Protein AF-A0A7Y2MW17-F1 (afdb_monomer_lite)

Secondary structure (DSSP, 8-state):
-------S-TTS---HHHHHHHHHHHHHHHH-GGGHHHHHHHHHHHHHHT--SS-HHHHHHHHHHHHHHHHHHTT---HHHHHHHHHHHHHHHTTS----PPP-

Foldseek 3Di:
DDDDPDDPDQLFQDDPVLVVVLVVVVVVLVVDVVNVLCNLVSVLVSLLVGQHPQPLQSQLLNVLSVQLNCCCPVVVDRSVVSSVSSVVCSVVPSNPGGDDDDDD

pLDDT: mean 88.43, std 14.22, range [38.81, 98.19]

Sequence (104 aa):
MDSGRGAPHAELRTSPGCWALYTRVMATEYADPGRWPIHGLTLDAYTAQHAGDGSRAAVAKVGVHLVALSLVVERDLPLDRAARIRSAAADRLAGGFTWLEPPA

Structure (mmCIF, N/CA/C/O backbone):
data_AF-A0A7Y2MW17-F1
#
_entry.id   AF-A0A7Y2MW17-F1
#
loop_
_atom_site.group_PDB
_atom_site.id
_atom_site.type_symbol
_atom_site.label_atom_id
_atom_site.label_alt_id
_atom_site.label_comp_id
_atom_site.label_asym_id
_atom_site.label_entity_id
_atom_site.label_seq_id
_atom_site.pdbx_PDB_ins_code
_atom_site.Cartn_x
_atom_site.Cartn_y
_atom_site.Cartn_z
_atom_site.occupancy
_atom_site.B_iso_or_equiv
_atom_site.auth_seq_id
_atom_site.auth_comp_id
_atom_site.auth_asym_id
_atom_site.auth_atom_id
_atom_site.pdbx_PDB_model_num
ATOM 1 N N . MET A 1 1 ? 21.774 7.827 21.259 1.00 45.41 1 MET A N 1
ATOM 2 C CA . MET A 1 1 ? 20.358 7.419 21.174 1.00 45.41 1 MET A CA 1
ATOM 3 C C . MET A 1 1 ? 19.561 8.681 20.932 1.00 45.41 1 MET A C 1
ATOM 5 O O . MET A 1 1 ? 19.452 9.472 21.853 1.00 45.41 1 MET A O 1
ATOM 9 N N . ASP A 1 2 ? 19.121 8.923 19.701 1.00 43.66 2 ASP A N 1
ATOM 10 C CA . ASP A 1 2 ? 18.264 10.065 19.381 1.00 43.66 2 ASP A CA 1
ATOM 11 C C . ASP A 1 2 ? 17.446 9.774 18.111 1.00 43.66 2 ASP A C 1
ATOM 13 O O . ASP A 1 2 ? 17.935 9.149 17.167 1.00 43.66 2 ASP A O 1
ATOM 17 N N . SER A 1 3 ? 16.217 10.287 18.155 1.00 38.81 3 SER A N 1
ATOM 18 C CA . SER A 1 3 ? 15.339 10.692 17.063 1.00 38.81 3 SER A CA 1
ATOM 19 C C . SER A 1 3 ? 14.303 9.681 16.594 1.00 38.81 3 SER A C 1
ATOM 21 O O . SER A 1 3 ? 14.394 9.093 15.515 1.00 38.81 3 SER A O 1
ATOM 23 N N . GLY A 1 4 ? 13.218 9.616 17.369 1.00 43.09 4 GLY A N 1
ATOM 24 C CA . GLY A 1 4 ? 11.883 9.342 16.852 1.00 43.09 4 GLY A CA 1
ATOM 25 C C . GLY A 1 4 ? 11.526 10.302 15.715 1.00 43.09 4 GLY A C 1
ATOM 26 O O . GLY A 1 4 ? 10.874 11.321 15.921 1.00 43.09 4 GLY A O 1
ATOM 27 N N . ARG A 1 5 ? 11.922 9.952 14.489 1.00 47.44 5 ARG A N 1
ATOM 28 C CA . ARG A 1 5 ? 11.200 10.377 13.291 1.00 47.44 5 ARG A CA 1
ATOM 29 C C . ARG A 1 5 ? 9.819 9.743 13.402 1.00 47.44 5 ARG A C 1
ATOM 31 O O . ARG A 1 5 ? 9.685 8.536 13.212 1.00 47.44 5 ARG A O 1
ATOM 38 N N . GLY A 1 6 ? 8.843 10.545 13.831 1.00 42.75 6 GLY A N 1
ATOM 39 C CA . GLY A 1 6 ? 7.446 10.143 13.938 1.00 42.75 6 GLY A CA 1
ATOM 40 C C . GLY A 1 6 ? 7.010 9.421 12.670 1.00 42.75 6 GLY A C 1
ATOM 41 O O . GLY A 1 6 ? 7.462 9.767 11.577 1.00 42.75 6 GLY A O 1
ATOM 42 N N . ALA A 1 7 ? 6.190 8.383 12.836 1.00 48.16 7 ALA A N 1
ATOM 43 C CA . ALA A 1 7 ? 5.614 7.646 11.724 1.00 48.16 7 ALA A CA 1
ATOM 44 C C . ALA A 1 7 ? 5.094 8.653 10.679 1.00 48.16 7 ALA A C 1
ATOM 46 O O . ALA A 1 7 ? 4.226 9.458 11.015 1.00 48.16 7 ALA A O 1
ATOM 47 N N . PRO A 1 8 ? 5.609 8.657 9.436 1.00 54.66 8 PRO A N 1
ATOM 48 C CA . PRO A 1 8 ? 5.255 9.676 8.441 1.00 54.66 8 PRO A CA 1
ATOM 49 C C . PRO A 1 8 ? 3.796 9.596 7.960 1.00 54.66 8 PRO A C 1
ATOM 51 O O . PRO A 1 8 ? 3.378 10.382 7.115 1.00 54.66 8 PRO A O 1
ATOM 54 N N . HIS A 1 9 ? 3.003 8.689 8.534 1.00 57.66 9 HIS A N 1
ATOM 55 C CA . HIS A 1 9 ? 1.574 8.545 8.317 1.00 57.66 9 HIS A CA 1
ATOM 56 C C . HIS A 1 9 ? 0.901 8.287 9.665 1.00 57.66 9 HIS A C 1
ATOM 58 O O . HIS A 1 9 ? 0.935 7.163 10.160 1.00 57.66 9 HIS A O 1
ATOM 64 N N . ALA A 1 10 ? 0.297 9.318 10.263 1.00 60.62 10 ALA A N 1
ATOM 65 C CA . ALA A 1 10 ? -0.461 9.184 11.511 1.00 60.62 10 ALA A CA 1
ATOM 66 C C . ALA A 1 10 ? -1.618 8.175 11.382 1.00 60.62 10 ALA A C 1
ATOM 68 O O . ALA A 1 10 ? -2.068 7.611 12.373 1.00 60.62 10 ALA A O 1
ATOM 69 N N . GLU A 1 11 ? -2.066 7.911 10.151 1.00 67.56 11 GLU A N 1
ATOM 70 C CA . GLU A 1 11 ? -3.133 6.961 9.849 1.00 67.56 11 GLU A CA 1
ATOM 71 C C . GLU A 1 11 ? -2.663 5.496 9.819 1.00 67.56 11 GLU A C 1
ATOM 73 O O . GLU A 1 11 ? -3.487 4.617 9.581 1.00 67.56 11 GLU A O 1
ATOM 78 N N . LEU A 1 12 ? -1.367 5.214 10.026 1.00 75.31 12 LEU A N 1
ATOM 79 C CA . LEU A 1 12 ? -0.807 3.859 10.076 1.00 75.31 12 LEU A CA 1
ATOM 80 C C . LEU A 1 12 ? -0.038 3.633 11.375 1.00 75.31 12 LEU A C 1
ATOM 82 O O . LEU A 1 12 ? 0.820 4.427 11.767 1.00 75.31 12 LEU A O 1
ATOM 86 N N . ARG A 1 13 ? -0.281 2.491 12.022 1.00 83.56 13 ARG A N 1
ATOM 87 C CA . ARG A 1 13 ? 0.473 2.098 13.215 1.00 83.56 13 ARG A CA 1
ATOM 88 C C . ARG A 1 13 ? 1.738 1.360 12.804 1.00 83.56 13 ARG A C 1
ATOM 90 O O . ARG A 1 13 ? 1.780 0.136 12.767 1.00 83.56 13 ARG A O 1
ATOM 97 N N . THR A 1 14 ? 2.791 2.120 12.520 1.00 86.44 14 THR A N 1
ATOM 98 C CA . THR A 1 14 ? 4.117 1.567 12.221 1.00 86.44 14 THR A CA 1
ATOM 99 C C . THR A 1 14 ? 5.094 1.738 13.377 1.00 86.44 14 THR A C 1
ATOM 101 O O . THR A 1 14 ? 5.190 2.804 13.983 1.00 86.44 14 THR A O 1
ATOM 104 N N . SER A 1 15 ? 5.895 0.703 13.639 1.00 89.81 15 SER A N 1
ATOM 105 C CA . SER A 1 15 ? 7.095 0.847 14.468 1.00 89.81 15 SER A CA 1
ATOM 106 C C . SER A 1 15 ? 8.240 1.486 13.661 1.00 89.81 15 SER A C 1
ATOM 108 O O . SER A 1 15 ? 8.262 1.368 12.429 1.00 89.81 15 SER A O 1
ATOM 110 N N . PRO A 1 16 ? 9.240 2.107 14.316 1.00 88.88 16 PRO A N 1
ATOM 111 C CA . PRO A 1 16 ? 10.431 2.604 13.625 1.00 88.88 16 PRO A CA 1
ATOM 112 C C . PRO A 1 16 ? 11.190 1.513 12.852 1.00 88.88 16 PRO A C 1
ATOM 114 O O . PRO A 1 16 ? 11.707 1.772 11.768 1.00 88.88 16 PRO A O 1
ATOM 117 N N . GLY A 1 17 ? 11.233 0.284 13.380 1.00 92.75 17 GLY A N 1
ATOM 118 C CA . GLY A 1 17 ? 11.903 -0.844 12.727 1.00 92.75 17 GLY A CA 1
ATOM 119 C C . GLY A 1 17 ? 11.195 -1.302 11.450 1.00 92.75 17 GLY A C 1
ATOM 120 O O . GLY A 1 17 ? 11.847 -1.506 10.429 1.00 92.75 17 GLY A O 1
ATOM 121 N N . CYS A 1 18 ? 9.862 -1.397 11.480 1.00 94.06 18 CYS A N 1
ATOM 122 C CA . CYS A 1 18 ? 9.064 -1.734 10.296 1.00 94.06 18 CYS A CA 1
ATOM 123 C C . CYS A 1 18 ? 9.224 -0.674 9.199 1.00 94.06 18 CYS A C 1
ATOM 125 O O . CYS A 1 18 ? 9.490 -1.015 8.047 1.00 94.06 18 CYS A O 1
ATOM 127 N N . TRP A 1 19 ? 9.184 0.608 9.576 1.00 92.75 19 TRP A N 1
ATOM 128 C CA . TRP A 1 19 ? 9.409 1.714 8.647 1.00 92.75 19 TRP A CA 1
ATOM 129 C C . TRP A 1 19 ? 10.809 1.676 8.015 1.00 92.75 19 TRP A C 1
ATOM 131 O O . TRP A 1 19 ? 10.962 1.864 6.807 1.00 92.75 19 TRP A O 1
ATOM 141 N N . ALA A 1 20 ? 11.846 1.393 8.808 1.00 94.62 20 ALA A N 1
ATOM 142 C CA . ALA A 1 20 ? 13.217 1.285 8.312 1.00 94.62 20 ALA A CA 1
ATOM 143 C C . ALA A 1 20 ? 13.392 0.139 7.299 1.00 94.62 20 ALA A C 1
ATOM 145 O O . ALA A 1 20 ? 14.120 0.284 6.316 1.00 94.62 20 ALA A O 1
ATOM 146 N N . LEU A 1 21 ? 12.721 -0.997 7.512 1.00 95.88 21 LEU A N 1
ATOM 147 C CA . LEU A 1 21 ? 12.748 -2.116 6.568 1.00 95.88 21 LEU A CA 1
ATOM 148 C C . LEU A 1 21 ? 11.980 -1.787 5.286 1.00 95.88 21 LEU A C 1
ATOM 150 O O . LEU A 1 21 ? 12.511 -1.983 4.195 1.00 95.88 21 LEU A O 1
ATOM 154 N N . TYR A 1 22 ? 10.775 -1.233 5.412 1.00 95.44 22 TYR A N 1
ATOM 155 C CA . TYR A 1 22 ? 9.960 -0.820 4.271 1.00 95.44 22 TYR A CA 1
ATOM 156 C C . TYR A 1 22 ? 10.684 0.192 3.379 1.00 95.44 22 TYR A C 1
ATOM 158 O O 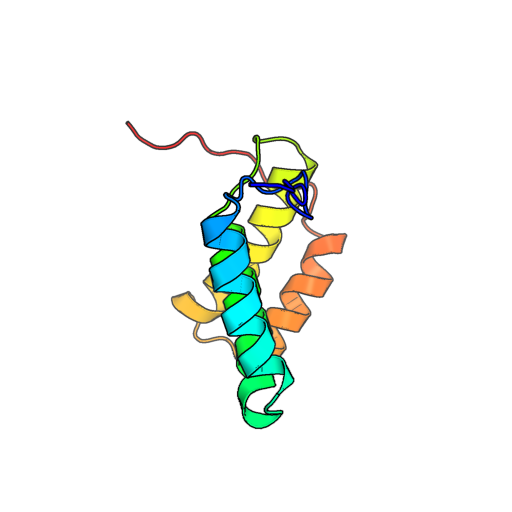. TYR A 1 22 ? 10.802 -0.005 2.172 1.00 95.44 22 TYR A O 1
ATOM 166 N N . THR A 1 23 ? 11.269 1.232 3.974 1.00 94.75 23 THR A N 1
ATOM 167 C CA . THR A 1 23 ? 12.015 2.249 3.218 1.00 94.75 23 THR A CA 1
ATOM 168 C C . THR A 1 23 ? 13.282 1.698 2.569 1.00 94.75 23 THR A C 1
ATOM 170 O O . THR A 1 23 ? 13.659 2.1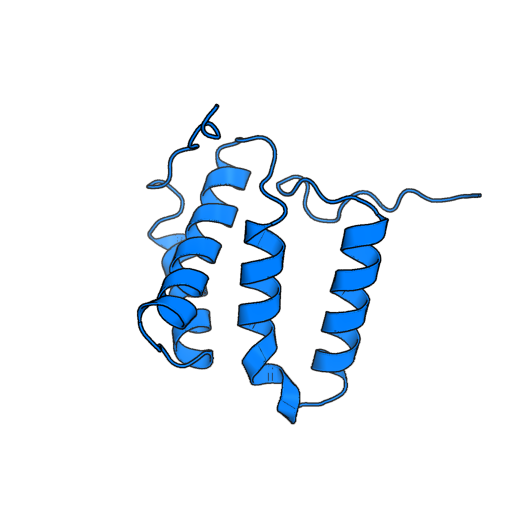63 1.494 1.00 94.75 23 THR A O 1
ATOM 173 N N . ARG A 1 24 ? 13.914 0.669 3.149 1.00 97.00 24 ARG A N 1
ATOM 174 C CA . ARG A 1 24 ? 15.008 -0.054 2.485 1.00 97.00 24 ARG A CA 1
ATOM 175 C C . ARG A 1 24 ? 14.518 -0.774 1.228 1.00 97.00 24 ARG A C 1
ATOM 177 O O . ARG A 1 24 ? 15.195 -0.689 0.209 1.00 97.00 24 ARG A O 1
ATOM 184 N N . VAL A 1 25 ? 13.363 -1.441 1.277 1.00 96.75 25 VAL A N 1
ATOM 185 C CA . VAL A 1 25 ? 12.760 -2.077 0.091 1.00 96.75 25 VAL A CA 1
ATOM 186 C C . VAL A 1 25 ? 12.439 -1.021 -0.967 1.00 96.75 25 VAL A C 1
ATOM 188 O O . VAL A 1 25 ? 12.921 -1.137 -2.092 1.00 96.75 25 VAL A O 1
ATOM 191 N N . MET A 1 26 ? 11.756 0.066 -0.596 1.00 95.56 26 MET A N 1
ATOM 192 C CA . MET A 1 26 ? 11.459 1.164 -1.526 1.00 95.56 26 MET A CA 1
ATOM 193 C C . MET A 1 26 ? 12.724 1.729 -2.179 1.00 95.56 26 MET A C 1
ATOM 195 O O . MET A 1 26 ? 12.739 1.977 -3.380 1.00 95.56 26 MET A O 1
ATOM 199 N N . ALA A 1 27 ? 13.806 1.916 -1.416 1.00 96.25 27 ALA A N 1
ATOM 200 C CA . ALA A 1 27 ? 15.064 2.420 -1.960 1.00 96.25 27 ALA A CA 1
ATOM 201 C C . ALA A 1 27 ? 15.623 1.502 -3.061 1.00 96.25 27 ALA A C 1
ATOM 203 O O . ALA A 1 27 ? 16.128 1.997 -4.066 1.00 96.25 27 ALA A O 1
ATOM 204 N N . THR A 1 28 ? 15.491 0.178 -2.911 1.00 96.12 28 THR A N 1
ATOM 205 C CA . THR A 1 28 ? 15.888 -0.768 -3.969 1.00 96.12 28 THR A CA 1
ATOM 206 C C . THR A 1 28 ? 14.989 -0.693 -5.200 1.00 96.12 28 THR A C 1
ATOM 208 O O . THR A 1 28 ? 15.479 -0.848 -6.314 1.00 96.12 28 THR A O 1
ATOM 211 N N . GLU A 1 29 ? 13.695 -0.421 -5.022 1.00 96.31 29 GLU A N 1
ATOM 212 C CA . GLU A 1 29 ? 12.738 -0.278 -6.125 1.00 96.31 29 GLU A CA 1
ATOM 213 C C . GLU A 1 29 ? 12.951 1.024 -6.907 1.00 96.31 29 GLU A C 1
ATOM 215 O O . GLU A 1 29 ? 12.858 1.026 -8.129 1.00 96.31 29 GLU A O 1
ATOM 220 N N . TYR A 1 30 ? 13.291 2.124 -6.228 1.00 94.94 30 TYR A N 1
ATOM 221 C CA . TYR A 1 30 ? 13.619 3.396 -6.881 1.00 94.94 30 TYR A CA 1
ATOM 222 C C . TYR A 1 30 ? 14.954 3.369 -7.630 1.00 94.94 30 TYR A C 1
ATOM 224 O O . TYR A 1 30 ? 15.123 4.107 -8.599 1.00 94.94 30 TYR A O 1
ATOM 232 N N . ALA A 1 31 ? 15.908 2.553 -7.181 1.00 96.44 31 ALA A N 1
ATOM 233 C CA . ALA A 1 31 ? 17.227 2.456 -7.800 1.00 96.44 31 ALA A CA 1
ATOM 234 C C . ALA A 1 31 ? 17.225 1.683 -9.133 1.00 96.44 31 ALA A C 1
ATOM 236 O O . ALA A 1 31 ? 18.179 1.798 -9.901 1.00 96.44 31 ALA A O 1
ATOM 237 N N . ASP A 1 32 ? 16.181 0.899 -9.410 1.00 96.44 32 ASP A N 1
ATOM 238 C CA . ASP A 1 32 ? 16.092 0.013 -10.571 1.00 96.44 32 ASP A CA 1
ATOM 239 C C . ASP A 1 32 ? 14.712 0.146 -11.241 1.00 96.44 32 ASP A C 1
ATOM 241 O O . ASP A 1 32 ? 13.721 -0.375 -10.722 1.00 96.44 32 ASP A O 1
ATOM 245 N N . PRO A 1 33 ? 14.622 0.789 -12.423 1.00 93.62 33 PRO A N 1
ATOM 246 C CA . PRO A 1 33 ? 13.363 0.924 -13.154 1.00 93.62 33 PRO A CA 1
ATOM 247 C C . PRO A 1 33 ? 12.661 -0.410 -13.445 1.00 93.62 33 PRO A C 1
ATOM 249 O O . PRO A 1 33 ? 11.435 -0.440 -13.546 1.00 93.62 33 PRO A O 1
ATOM 252 N N . GLY A 1 34 ? 13.404 -1.522 -13.539 1.00 95.44 34 GLY A N 1
ATOM 253 C CA . GLY A 1 34 ? 12.841 -2.861 -13.721 1.00 95.44 34 GLY A CA 1
ATOM 254 C C . GLY A 1 34 ? 12.026 -3.352 -12.521 1.00 95.44 34 GLY A C 1
ATOM 255 O O . GLY A 1 34 ? 11.181 -4.233 -12.672 1.00 95.44 34 GLY A O 1
ATOM 256 N N . ARG A 1 35 ? 12.226 -2.760 -11.337 1.00 94.25 35 ARG A N 1
ATOM 257 C CA . ARG A 1 35 ? 11.485 -3.072 -10.106 1.00 94.25 35 ARG A CA 1
ATOM 258 C C . ARG A 1 35 ? 10.276 -2.177 -9.893 1.00 94.25 35 ARG A C 1
ATOM 260 O O . ARG A 1 35 ? 9.403 -2.538 -9.114 1.00 94.25 35 ARG A O 1
ATOM 267 N N . TRP A 1 36 ? 10.160 -1.061 -10.608 1.00 91.75 36 TRP A N 1
ATOM 268 C CA . TRP A 1 36 ? 9.027 -0.145 -10.462 1.00 91.75 36 TRP A CA 1
ATOM 269 C C . TRP A 1 36 ? 7.637 -0.811 -10.534 1.00 91.75 36 TRP A C 1
ATOM 271 O O . TRP A 1 36 ? 6.770 -0.433 -9.743 1.00 91.75 36 TRP A O 1
ATOM 281 N N . PRO A 1 37 ? 7.391 -1.832 -11.387 1.00 92.69 37 PRO A N 1
ATOM 282 C CA . PRO A 1 37 ? 6.089 -2.495 -11.432 1.00 92.69 37 PRO A CA 1
ATOM 283 C C . PRO A 1 37 ? 5.620 -3.089 -10.093 1.00 92.69 37 PRO A C 1
ATOM 285 O O . PRO A 1 37 ? 4.414 -3.130 -9.861 1.00 92.69 37 PRO A O 1
ATOM 288 N N . ILE A 1 38 ? 6.530 -3.516 -9.202 1.00 94.88 38 ILE A N 1
ATOM 289 C CA . ILE A 1 38 ? 6.170 -4.116 -7.901 1.00 94.88 38 ILE A CA 1
ATOM 290 C C . ILE A 1 38 ? 5.889 -3.079 -6.811 1.00 94.88 38 ILE A C 1
ATOM 292 O O . ILE A 1 38 ? 5.221 -3.396 -5.830 1.00 94.88 38 ILE A O 1
ATOM 296 N N . HIS A 1 39 ? 6.329 -1.833 -7.002 1.00 95.12 39 HIS A N 1
ATOM 297 C CA . HIS A 1 39 ? 6.291 -0.783 -5.983 1.00 95.12 39 HIS A CA 1
ATOM 298 C C . HIS A 1 39 ? 4.894 -0.575 -5.381 1.00 95.12 39 HIS A C 1
ATOM 300 O O . HIS A 1 39 ? 4.725 -0.459 -4.167 1.00 95.12 39 HIS A O 1
ATOM 306 N N . GLY A 1 40 ? 3.866 -0.575 -6.239 1.00 94.88 40 GLY A N 1
ATOM 307 C CA . GLY A 1 40 ? 2.476 -0.456 -5.802 1.00 94.88 40 GLY A CA 1
ATOM 308 C C . GLY A 1 40 ? 2.056 -1.594 -4.871 1.00 94.88 40 GLY A C 1
ATOM 309 O O . GLY A 1 40 ? 1.465 -1.331 -3.830 1.00 94.88 40 GLY A O 1
ATOM 310 N N . LEU A 1 41 ? 2.427 -2.833 -5.204 1.00 96.06 41 LEU A N 1
ATOM 311 C CA . LEU A 1 41 ? 2.098 -4.009 -4.400 1.00 96.06 41 LEU A CA 1
ATOM 312 C C . LEU A 1 41 ? 2.825 -3.994 -3.049 1.00 96.06 41 LEU A C 1
ATOM 314 O O . LEU A 1 41 ? 2.220 -4.313 -2.027 1.00 96.06 41 LEU A O 1
ATOM 318 N N . THR A 1 42 ? 4.094 -3.575 -3.031 1.00 96.81 42 THR A N 1
ATOM 319 C CA . THR A 1 42 ? 4.869 -3.391 -1.795 1.00 96.81 42 THR A CA 1
ATOM 320 C C . THR A 1 42 ? 4.184 -2.390 -0.859 1.00 96.81 42 THR A C 1
ATOM 322 O O . THR A 1 42 ? 4.011 -2.671 0.330 1.00 96.81 42 THR A O 1
ATOM 325 N N . LEU A 1 43 ? 3.741 -1.244 -1.388 1.00 95.50 43 LEU A N 1
ATOM 326 C CA . LEU A 1 43 ? 2.997 -0.234 -0.632 1.00 95.50 43 LEU A CA 1
ATOM 327 C C . LEU A 1 43 ? 1.654 -0.774 -0.109 1.00 95.50 43 LEU A C 1
ATOM 329 O O . LEU A 1 43 ? 1.297 -0.519 1.045 1.00 95.50 43 LEU A O 1
ATOM 333 N N . ASP A 1 44 ? 0.914 -1.512 -0.937 1.00 96.69 44 ASP A N 1
ATOM 334 C CA . ASP A 1 44 ? -0.394 -2.072 -0.579 1.00 96.69 44 ASP A CA 1
ATOM 335 C C . ASP A 1 44 ? -0.271 -3.094 0.557 1.00 96.69 44 ASP A C 1
ATOM 337 O O . ASP A 1 44 ? -0.985 -3.000 1.559 1.00 96.69 44 ASP A O 1
ATOM 341 N N . ALA A 1 45 ? 0.701 -4.005 0.456 1.00 96.56 45 ALA A N 1
ATOM 342 C CA . ALA A 1 45 ? 0.994 -4.989 1.492 1.00 96.56 45 ALA A CA 1
ATOM 343 C C . ALA A 1 45 ? 1.455 -4.329 2.800 1.00 96.56 45 ALA A C 1
ATOM 345 O O . ALA A 1 45 ? 0.948 -4.661 3.873 1.00 96.56 45 ALA A O 1
ATOM 346 N N . TYR A 1 46 ? 2.375 -3.362 2.724 1.00 96.12 46 TYR A N 1
ATOM 347 C CA . TYR A 1 46 ? 2.853 -2.644 3.905 1.00 96.12 46 TYR A CA 1
ATOM 348 C C . TYR A 1 46 ? 1.718 -1.910 4.623 1.00 96.12 46 TYR A C 1
ATOM 350 O O . TYR A 1 46 ? 1.611 -1.971 5.850 1.00 96.12 46 TYR A O 1
ATOM 358 N N . THR A 1 47 ? 0.844 -1.253 3.859 1.00 94.50 47 THR A N 1
ATOM 359 C CA . THR A 1 47 ? -0.298 -0.513 4.404 1.00 94.50 47 THR A CA 1
ATOM 360 C C . THR A 1 47 ? -1.301 -1.445 5.081 1.00 94.50 47 THR A C 1
ATOM 362 O O . THR A 1 47 ? -1.769 -1.138 6.175 1.00 94.50 47 THR A O 1
ATOM 365 N N . ALA A 1 48 ? -1.590 -2.602 4.478 1.00 93.50 48 ALA A N 1
ATOM 366 C CA . ALA A 1 48 ? -2.485 -3.602 5.057 1.00 93.50 48 ALA A CA 1
ATOM 367 C C . ALA A 1 48 ? -1.947 -4.195 6.374 1.00 93.50 48 ALA A C 1
ATOM 369 O O . ALA A 1 48 ? -2.715 -4.420 7.305 1.00 93.50 48 ALA A O 1
ATOM 370 N N . GLN A 1 49 ? -0.631 -4.411 6.478 1.00 92.62 49 GLN A N 1
ATOM 371 C CA . GLN A 1 49 ? 0.015 -4.943 7.689 1.00 92.62 49 GLN A CA 1
ATOM 372 C C . GLN A 1 49 ? 0.044 -3.948 8.856 1.00 92.62 49 GLN A C 1
ATOM 374 O O . GLN A 1 49 ? 0.094 -4.356 10.014 1.00 92.62 49 GLN A O 1
ATOM 379 N N . HIS A 1 50 ? 0.018 -2.647 8.565 1.00 92.31 50 HIS A N 1
ATOM 380 C CA . HIS A 1 50 ? 0.156 -1.578 9.555 1.00 92.31 50 HIS A CA 1
ATOM 381 C C . HIS A 1 50 ? -1.127 -0.762 9.671 1.00 92.31 50 HIS A C 1
ATOM 383 O O . HIS A 1 50 ? -1.091 0.473 9.670 1.00 92.31 50 HIS A O 1
ATOM 389 N N . ALA A 1 51 ? -2.261 -1.463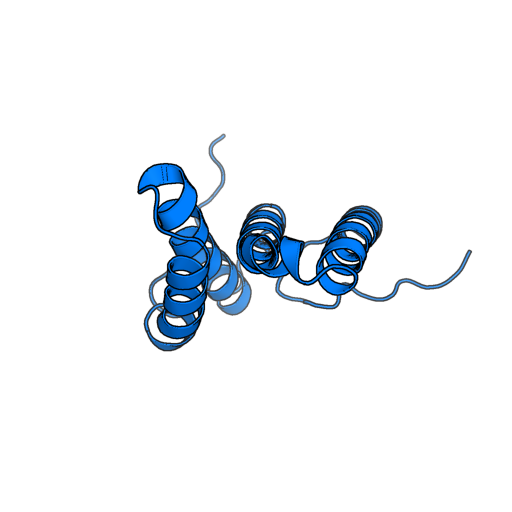 9.770 1.00 84.69 51 ALA A N 1
ATOM 390 C CA . ALA A 1 51 ? -3.557 -0.836 9.970 1.00 84.69 51 ALA A CA 1
ATOM 391 C C . ALA A 1 51 ? -3.498 0.175 11.129 1.00 84.69 51 ALA A C 1
ATOM 393 O O . ALA A 1 51 ? -2.840 -0.054 12.147 1.00 84.69 51 ALA A O 1
ATOM 394 N N . GLY A 1 52 ? -4.116 1.337 10.919 1.00 84.94 52 GLY A N 1
ATOM 395 C CA . GLY A 1 52 ? -4.056 2.465 11.842 1.00 84.94 52 GLY A CA 1
ATOM 396 C C . GLY A 1 52 ? -4.812 2.255 13.153 1.00 84.94 52 GLY A C 1
ATOM 397 O O . GLY A 1 52 ? -4.916 1.163 13.700 1.00 84.94 52 GLY A O 1
ATOM 398 N N . ASP A 1 53 ? -5.341 3.350 13.674 1.00 86.50 53 ASP A N 1
ATOM 399 C CA . ASP A 1 53 ? -6.068 3.434 14.944 1.00 86.50 53 ASP A CA 1
ATOM 400 C C . ASP A 1 53 ? -7.586 3.210 14.811 1.00 86.50 53 ASP A C 1
ATOM 402 O O . ASP A 1 53 ? -8.333 3.469 15.749 1.00 86.50 53 ASP A O 1
ATOM 406 N N . GLY A 1 54 ? -8.057 2.775 13.639 1.00 87.94 54 GLY A N 1
ATOM 407 C CA . GLY A 1 54 ? -9.487 2.640 13.348 1.00 87.94 54 GLY A CA 1
ATOM 408 C C . GLY A 1 54 ? -10.199 3.965 13.041 1.00 87.94 54 GLY A C 1
ATOM 409 O O . GLY A 1 54 ? -11.403 3.961 12.785 1.00 87.94 54 GLY A O 1
ATOM 410 N N . SER A 1 55 ? -9.489 5.101 13.000 1.00 90.69 55 SER A N 1
ATOM 411 C CA . SER A 1 55 ? -10.065 6.366 12.534 1.00 90.69 55 SER A CA 1
ATOM 412 C C . SER A 1 55 ? -10.593 6.246 11.102 1.00 90.69 55 SER A C 1
ATOM 414 O O . SER A 1 55 ? -10.104 5.454 10.294 1.00 90.69 55 SER A O 1
ATOM 416 N N . ARG A 1 56 ? -11.563 7.092 10.730 1.00 91.12 56 ARG A N 1
ATOM 417 C CA . ARG A 1 56 ? -12.130 7.104 9.369 1.00 91.12 56 ARG A CA 1
ATOM 418 C C . ARG A 1 56 ? -11.052 7.229 8.286 1.00 91.12 56 ARG A C 1
ATOM 420 O O . ARG A 1 56 ? -11.167 6.602 7.239 1.00 91.12 56 ARG A O 1
ATOM 427 N N . ALA A 1 57 ? -10.009 8.021 8.537 1.00 90.06 57 ALA A N 1
ATOM 428 C CA . ALA A 1 57 ? -8.894 8.188 7.609 1.00 90.06 57 ALA A CA 1
ATOM 429 C C . ALA A 1 57 ? -8.043 6.911 7.494 1.00 90.06 57 ALA A C 1
ATOM 431 O O . ALA A 1 57 ? -7.710 6.506 6.379 1.00 90.06 57 ALA A O 1
ATOM 432 N N . ALA A 1 58 ? -7.743 6.250 8.618 1.00 91.44 58 ALA A N 1
ATOM 433 C CA . ALA A 1 58 ? -7.040 4.970 8.630 1.00 91.44 58 ALA A CA 1
ATOM 434 C C . ALA A 1 58 ? -7.840 3.873 7.913 1.00 91.44 58 ALA A C 1
ATOM 436 O O . ALA A 1 58 ? -7.305 3.198 7.036 1.00 91.44 58 ALA A O 1
ATOM 437 N N . VAL A 1 59 ? -9.135 3.745 8.220 1.00 93.62 59 VAL A N 1
ATOM 438 C CA . VAL A 1 59 ? -10.049 2.776 7.594 1.00 93.62 59 VAL A CA 1
ATOM 439 C C . VAL A 1 59 ? -10.144 3.002 6.085 1.00 93.62 59 VAL A C 1
ATOM 441 O O . VAL A 1 59 ? -10.008 2.056 5.313 1.00 93.62 59 VAL A O 1
ATOM 444 N N . ALA A 1 60 ? -10.315 4.254 5.651 1.00 93.31 60 ALA A N 1
ATOM 445 C CA . ALA A 1 60 ? -10.370 4.603 4.235 1.00 93.31 60 ALA A CA 1
ATOM 446 C C . ALA A 1 60 ? -9.071 4.245 3.502 1.00 93.31 60 ALA A C 1
ATOM 448 O O . ALA A 1 60 ? -9.110 3.634 2.433 1.00 93.31 60 ALA A O 1
ATOM 449 N N . LYS A 1 61 ? -7.921 4.605 4.090 1.00 92.44 61 LYS A N 1
ATOM 450 C CA . LYS A 1 61 ? -6.598 4.307 3.535 1.00 92.44 61 LYS A CA 1
ATOM 451 C C . LYS A 1 61 ? -6.428 2.797 3.391 1.00 92.44 61 LYS A C 1
ATOM 453 O O . LYS A 1 61 ? -6.275 2.307 2.276 1.00 92.44 61 LYS A O 1
ATOM 458 N N . VAL A 1 62 ? -6.542 2.052 4.488 1.00 94.31 62 VAL A N 1
ATOM 459 C CA . VAL A 1 62 ? -6.369 0.593 4.487 1.00 94.31 62 VAL A CA 1
ATOM 460 C C . VAL A 1 62 ? -7.345 -0.086 3.522 1.00 94.31 62 VAL A C 1
ATOM 462 O O . VAL A 1 62 ? -6.917 -0.923 2.733 1.00 94.31 62 VAL A O 1
ATOM 465 N N . GLY A 1 63 ? -8.621 0.310 3.502 1.00 95.06 63 GLY A N 1
ATOM 466 C CA . GLY A 1 63 ? -9.630 -0.273 2.612 1.00 95.06 63 GLY A CA 1
ATOM 467 C C . GLY A 1 63 ? -9.280 -0.149 1.126 1.00 95.06 63 GLY A C 1
ATOM 468 O O . GLY A 1 63 ? -9.366 -1.125 0.381 1.00 95.06 63 GLY A O 1
ATOM 469 N N . VAL A 1 64 ? -8.803 1.021 0.692 1.00 96.12 64 VAL A N 1
ATOM 470 C CA . VAL A 1 64 ? -8.369 1.249 -0.698 1.00 96.12 64 VAL A CA 1
ATOM 471 C C . VAL A 1 64 ? -7.158 0.383 -1.068 1.00 96.12 64 VAL A C 1
ATOM 473 O O . VAL A 1 64 ? -7.116 -0.173 -2.168 1.00 96.12 64 VAL A O 1
ATOM 476 N N . HIS A 1 65 ? -6.197 0.228 -0.154 1.00 96.56 65 HIS A N 1
ATOM 477 C CA . HIS A 1 65 ? -5.034 -0.641 -0.359 1.00 96.56 65 HIS A CA 1
ATOM 478 C C . HIS A 1 65 ? -5.417 -2.132 -0.370 1.00 96.56 65 HIS A C 1
ATOM 480 O O . HIS A 1 65 ? -4.903 -2.882 -1.197 1.00 96.56 65 HIS A O 1
ATOM 486 N N . LEU A 1 66 ? -6.376 -2.560 0.459 1.00 96.06 66 LEU A N 1
ATOM 487 C CA . LEU A 1 66 ? -6.895 -3.932 0.453 1.00 96.06 66 LEU A CA 1
ATOM 488 C C . LEU A 1 66 ? -7.623 -4.285 -0.849 1.00 96.06 66 LEU A C 1
ATOM 490 O O . LEU A 1 66 ? -7.462 -5.398 -1.343 1.00 96.06 66 LEU A O 1
ATOM 494 N N . VAL A 1 67 ? -8.380 -3.352 -1.443 1.00 96.50 67 VAL A N 1
ATOM 495 C CA . VAL A 1 67 ? -9.004 -3.565 -2.763 1.00 96.50 67 VAL A CA 1
ATOM 496 C C . VAL A 1 67 ? -7.941 -3.851 -3.822 1.00 96.50 67 VAL A C 1
ATOM 498 O O . VAL A 1 67 ? -8.062 -4.818 -4.569 1.00 96.50 67 VAL A O 1
ATOM 501 N N . ALA A 1 68 ? -6.892 -3.030 -3.887 1.00 97.19 68 ALA A N 1
ATOM 502 C CA . ALA A 1 68 ? -5.822 -3.204 -4.865 1.00 97.19 68 ALA A CA 1
ATOM 503 C C . ALA A 1 68 ? -5.043 -4.509 -4.639 1.00 97.19 68 ALA A C 1
ATOM 505 O O . ALA A 1 68 ? -4.840 -5.268 -5.587 1.00 97.19 68 ALA A O 1
ATOM 506 N N . LEU A 1 69 ? -4.697 -4.807 -3.382 1.00 97.69 69 LEU A N 1
ATOM 507 C CA . LEU A 1 69 ? -4.019 -6.042 -2.995 1.00 97.69 69 LEU A CA 1
ATOM 508 C C . LEU A 1 69 ? -4.845 -7.283 -3.362 1.00 97.69 69 LEU A C 1
ATOM 510 O O . LEU A 1 69 ? -4.317 -8.210 -3.970 1.00 97.69 69 LEU A O 1
ATOM 514 N N . SER A 1 70 ? -6.147 -7.279 -3.059 1.00 97.88 70 SER A N 1
ATOM 515 C CA . SER A 1 70 ? -7.063 -8.373 -3.401 1.00 97.88 70 SER A CA 1
ATOM 516 C C . SER A 1 70 ? -7.180 -8.571 -4.912 1.00 97.88 70 SER A C 1
ATOM 518 O O . SER A 1 70 ? -7.185 -9.704 -5.380 1.00 97.88 70 SER A O 1
ATOM 520 N N . LEU A 1 71 ? -7.216 -7.496 -5.704 1.00 97.94 71 LEU A N 1
ATOM 521 C CA . LEU A 1 71 ? -7.251 -7.617 -7.163 1.00 97.94 71 LEU A CA 1
ATOM 522 C C . LEU A 1 71 ? -5.992 -8.288 -7.725 1.00 97.94 71 LEU A C 1
ATOM 524 O O . LEU A 1 71 ? -6.092 -9.035 -8.693 1.00 97.94 71 LEU A O 1
ATOM 528 N N . VAL A 1 72 ? -4.824 -8.049 -7.130 1.00 98.00 72 VAL A N 1
ATOM 529 C CA . VAL A 1 72 ? -3.588 -8.722 -7.548 1.00 98.00 72 VAL A CA 1
ATOM 530 C C . VAL A 1 72 ? -3.582 -10.181 -7.094 1.00 98.00 72 VAL A C 1
ATOM 532 O O . VAL A 1 72 ? -3.384 -11.062 -7.921 1.00 98.00 72 VAL A O 1
ATOM 535 N N . VAL A 1 73 ? -3.807 -10.440 -5.803 1.00 97.62 73 VAL A N 1
ATOM 536 C CA . VAL A 1 73 ? -3.618 -11.773 -5.198 1.00 97.62 73 VAL A CA 1
ATOM 537 C C . VAL A 1 73 ? -4.747 -12.743 -5.545 1.00 97.62 73 VAL A C 1
ATOM 539 O O . VAL A 1 73 ? -4.489 -13.909 -5.810 1.00 97.62 73 VAL A O 1
ATOM 542 N N . GLU A 1 74 ? -5.993 -12.271 -5.555 1.00 98.19 74 GLU A N 1
ATOM 543 C CA . GLU A 1 74 ? -7.174 -13.132 -5.709 1.00 98.19 74 GLU A CA 1
ATOM 544 C C . GLU A 1 74 ? -7.712 -13.154 -7.142 1.00 98.19 74 GLU A C 1
ATOM 546 O O . GLU A 1 74 ? -8.541 -13.998 -7.481 1.00 98.19 74 GLU A O 1
ATOM 551 N N . ARG A 1 75 ? -7.334 -12.173 -7.975 1.00 97.75 75 ARG A N 1
ATOM 552 C CA . ARG A 1 75 ? -7.891 -11.986 -9.328 1.00 97.75 75 ARG A CA 1
ATOM 553 C C . ARG A 1 75 ? -6.833 -11.877 -10.423 1.00 97.75 75 ARG A C 1
ATOM 555 O O . ARG A 1 75 ? -7.198 -11.541 -11.549 1.00 97.75 75 ARG A O 1
ATOM 562 N N . ASP A 1 76 ? -5.565 -12.129 -10.096 1.00 97.31 76 ASP A N 1
ATOM 563 C CA . ASP A 1 76 ? -4.426 -12.097 -11.023 1.00 97.31 76 ASP A CA 1
ATOM 564 C C . ASP A 1 76 ? -4.359 -10.813 -11.866 1.00 97.31 76 ASP A C 1
ATOM 566 O O . ASP A 1 76 ? -3.958 -10.810 -13.036 1.00 97.31 76 ASP A O 1
ATOM 570 N N . LEU A 1 77 ? -4.801 -9.686 -11.298 1.00 97.94 77 LEU A N 1
ATOM 571 C CA . LEU A 1 77 ? -4.830 -8.434 -12.035 1.00 97.94 77 LEU A CA 1
ATOM 572 C C . LEU A 1 77 ? -3.400 -7.895 -12.208 1.00 97.94 77 LEU A C 1
ATOM 574 O O . LEU A 1 77 ? -2.638 -7.861 -11.239 1.00 97.94 77 LEU A O 1
ATOM 578 N N . PRO A 1 78 ? -3.035 -7.387 -13.401 1.00 97.62 78 PRO A N 1
ATOM 579 C CA . PRO A 1 78 ? -1.736 -6.757 -13.609 1.00 97.62 78 PRO A CA 1
ATOM 580 C C . PRO A 1 78 ? -1.470 -5.608 -12.626 1.00 97.62 78 PRO A C 1
ATOM 582 O O . PRO A 1 78 ? -2.358 -4.797 -12.339 1.00 97.62 78 PRO A O 1
ATOM 585 N N . LEU A 1 79 ? -0.227 -5.517 -12.143 1.00 96.19 79 LEU A N 1
ATOM 586 C CA . LEU A 1 79 ? 0.185 -4.582 -11.086 1.00 96.19 79 LEU A CA 1
ATOM 587 C C . LEU A 1 79 ? -0.071 -3.113 -11.453 1.00 96.19 79 LEU A C 1
ATOM 589 O O . LEU A 1 79 ? -0.547 -2.326 -10.635 1.00 96.19 79 LEU A O 1
ATOM 593 N N . ASP A 1 80 ? 0.174 -2.744 -12.710 1.00 94.62 80 ASP A N 1
ATOM 594 C CA . ASP A 1 80 ? -0.069 -1.398 -13.234 1.00 94.62 80 ASP A CA 1
ATOM 595 C C . ASP A 1 80 ? -1.566 -1.040 -13.237 1.00 94.62 80 ASP A C 1
ATOM 597 O O . ASP A 1 80 ? -1.960 0.111 -13.023 1.00 94.62 80 ASP A O 1
ATOM 601 N N . ARG A 1 81 ? -2.430 -2.032 -13.470 1.00 96.50 81 ARG A N 1
ATOM 602 C CA . ARG A 1 81 ? -3.880 -1.859 -13.450 1.00 96.50 81 ARG A CA 1
ATOM 603 C C . ARG A 1 81 ? -4.401 -1.775 -12.021 1.00 96.50 81 ARG A C 1
ATOM 605 O O . ARG A 1 81 ? -5.236 -0.912 -11.751 1.00 96.50 81 ARG A O 1
ATOM 612 N N . ALA A 1 82 ? -3.880 -2.594 -11.110 1.00 96.69 82 ALA A N 1
ATOM 613 C CA . ALA A 1 82 ? -4.201 -2.514 -9.688 1.00 96.69 82 ALA A CA 1
ATOM 614 C C . ALA A 1 82 ? -3.816 -1.146 -9.097 1.00 96.69 82 ALA A C 1
ATOM 616 O O . ALA A 1 82 ? -4.646 -0.507 -8.452 1.00 96.69 82 ALA A O 1
ATOM 617 N N . ALA A 1 83 ? -2.624 -0.625 -9.414 1.00 94.31 83 ALA A N 1
ATOM 618 C CA . ALA A 1 83 ? -2.188 0.702 -8.973 1.00 94.31 83 ALA A CA 1
ATOM 619 C C . ALA A 1 83 ? -3.114 1.832 -9.469 1.00 94.31 83 ALA A C 1
ATOM 621 O O . ALA A 1 83 ? -3.447 2.750 -8.715 1.00 94.31 83 ALA A O 1
ATOM 622 N N . ARG A 1 84 ? -3.589 1.753 -10.721 1.00 94.50 84 ARG A N 1
ATOM 623 C CA . ARG A 1 84 ? -4.576 2.703 -11.266 1.00 94.50 84 ARG A CA 1
ATOM 624 C C . ARG A 1 84 ? -5.925 2.606 -10.557 1.00 94.50 84 ARG A C 1
ATOM 626 O O . ARG A 1 84 ? -6.517 3.635 -10.234 1.00 94.50 84 ARG A O 1
ATOM 633 N N . ILE A 1 85 ? -6.398 1.389 -10.288 1.00 95.69 85 ILE A N 1
ATOM 634 C CA . ILE A 1 85 ? -7.647 1.173 -9.547 1.00 95.69 85 ILE A CA 1
ATOM 635 C C . ILE A 1 85 ? -7.527 1.712 -8.124 1.00 95.69 85 ILE A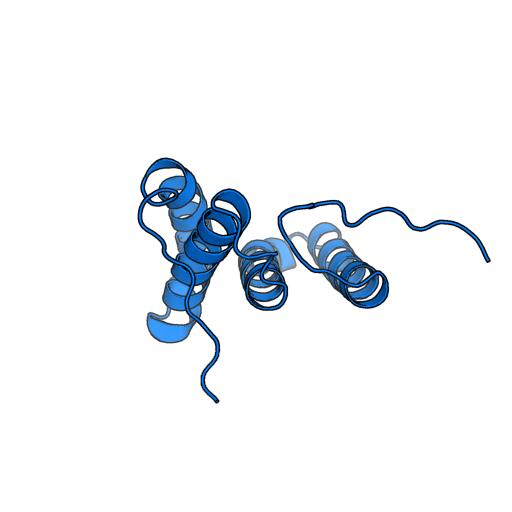 C 1
ATOM 637 O O . ILE A 1 85 ? -8.440 2.399 -7.683 1.00 95.69 85 ILE A O 1
ATOM 641 N N . ARG A 1 86 ? -6.397 1.492 -7.441 1.00 95.38 86 ARG A N 1
ATOM 642 C CA . ARG A 1 86 ? -6.130 2.072 -6.120 1.00 95.38 86 ARG A CA 1
ATOM 643 C C . ARG A 1 86 ? -6.297 3.587 -6.122 1.00 95.38 86 ARG A C 1
ATOM 645 O O . ARG A 1 86 ? -7.017 4.130 -5.289 1.00 95.38 86 ARG A O 1
ATOM 652 N N . SER A 1 87 ? -5.670 4.261 -7.088 1.00 92.19 87 SER A N 1
ATOM 653 C CA . SER A 1 87 ? -5.788 5.714 -7.235 1.00 92.19 87 SER A CA 1
ATOM 654 C C . SER A 1 87 ? -7.241 6.144 -7.452 1.00 92.19 87 SER A C 1
ATOM 656 O O . SER A 1 87 ? -7.696 7.086 -6.819 1.00 92.19 87 SER A O 1
ATOM 658 N N . ALA A 1 88 ? -7.992 5.441 -8.305 1.00 94.00 88 ALA A N 1
ATOM 659 C CA . ALA A 1 88 ? -9.393 5.766 -8.578 1.00 94.00 88 ALA A CA 1
ATOM 660 C C . ALA A 1 88 ? -10.343 5.438 -7.408 1.00 94.00 88 ALA A C 1
ATOM 662 O O . ALA A 1 88 ? -11.392 6.074 -7.267 1.00 94.00 88 ALA A O 1
ATOM 663 N N . ALA A 1 89 ? -9.999 4.435 -6.598 1.00 92.38 89 ALA A N 1
ATOM 664 C CA . ALA A 1 89 ? -10.748 3.996 -5.428 1.00 92.38 89 ALA A CA 1
ATOM 665 C C . ALA A 1 89 ? -10.618 4.976 -4.257 1.00 92.38 89 ALA A C 1
ATOM 667 O O . ALA A 1 89 ? -11.578 5.121 -3.504 1.00 92.38 89 ALA A O 1
ATOM 668 N N . ALA A 1 90 ? -9.488 5.681 -4.135 1.00 88.19 90 ALA A N 1
ATOM 669 C CA . ALA A 1 90 ? -9.306 6.727 -3.128 1.00 88.19 90 ALA A CA 1
ATOM 670 C C . ALA A 1 90 ? -10.423 7.784 -3.183 1.00 88.19 90 ALA A C 1
ATOM 672 O O . ALA A 1 90 ? -10.975 8.144 -2.147 1.00 88.19 90 ALA A O 1
ATOM 673 N N . ASP A 1 91 ? -10.838 8.187 -4.385 1.00 86.88 91 ASP A N 1
ATOM 674 C CA . ASP A 1 91 ? -11.907 9.178 -4.557 1.00 86.88 91 ASP A CA 1
ATOM 675 C C . ASP A 1 91 ? -13.311 8.578 -4.400 1.00 86.88 91 ASP A C 1
ATOM 677 O O . ASP A 1 91 ? -14.239 9.239 -3.939 1.00 86.88 91 ASP A O 1
ATOM 681 N N . ARG A 1 92 ? -13.492 7.319 -4.818 1.00 89.81 92 ARG A N 1
ATOM 682 C CA . ARG A 1 92 ? -14.821 6.700 -4.976 1.00 89.81 92 ARG A CA 1
ATOM 683 C C . ARG A 1 92 ? -15.283 5.888 -3.776 1.00 89.81 92 ARG A C 1
ATOM 685 O O . ARG A 1 92 ? -16.483 5.759 -3.564 1.00 89.81 92 ARG A O 1
ATOM 692 N N . LEU A 1 93 ? -14.348 5.297 -3.037 1.00 89.50 93 LEU A N 1
ATOM 693 C CA . LEU A 1 93 ? -14.637 4.267 -2.039 1.00 89.50 93 LEU A CA 1
ATOM 694 C C . LEU A 1 93 ? -14.206 4.655 -0.625 1.00 89.50 93 LEU A C 1
ATOM 696 O O . LEU A 1 93 ? -14.611 3.979 0.313 1.00 89.50 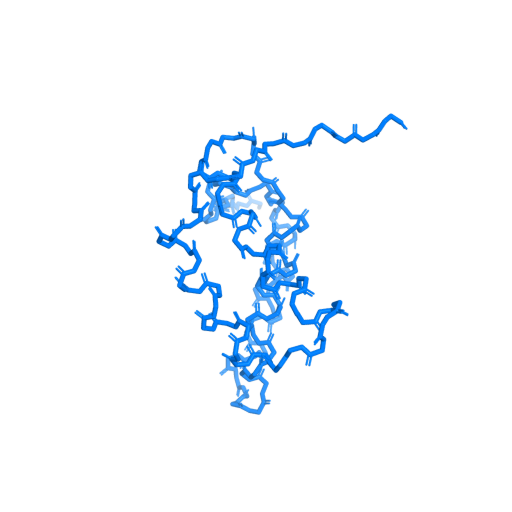93 LEU A O 1
ATOM 700 N N . ALA A 1 94 ? -13.453 5.744 -0.429 1.00 80.75 94 ALA A N 1
ATOM 701 C CA . ALA A 1 94 ? -12.931 6.126 0.889 1.00 80.75 94 ALA A CA 1
ATOM 702 C C . ALA A 1 94 ? -14.003 6.238 1.995 1.00 80.75 94 ALA A C 1
ATOM 704 O O . ALA A 1 94 ? -13.694 6.054 3.167 1.00 80.75 94 ALA A O 1
ATOM 705 N N . GLY A 1 95 ? -15.265 6.520 1.650 1.00 89.19 95 GLY A N 1
ATOM 706 C CA . GLY A 1 95 ? -16.378 6.562 2.607 1.00 89.19 95 GLY A CA 1
ATOM 707 C C . GLY A 1 95 ? -17.128 5.242 2.827 1.00 89.19 95 GLY A C 1
ATOM 708 O O . GLY A 1 95 ? -18.009 5.213 3.678 1.00 89.19 95 GLY A O 1
ATOM 709 N N . GLY A 1 96 ? -16.830 4.190 2.061 1.00 92.44 96 GLY A N 1
ATOM 710 C CA . GLY A 1 96 ? -17.584 2.930 2.042 1.00 92.44 96 GLY A CA 1
ATOM 711 C C . GLY A 1 96 ? -16.977 1.796 2.870 1.00 92.44 96 GLY A C 1
ATOM 712 O O . GLY A 1 96 ? -17.517 0.694 2.869 1.00 92.44 96 GLY A O 1
ATOM 713 N N . PHE A 1 97 ? -15.857 2.039 3.550 1.00 93.88 97 PHE A N 1
ATOM 714 C CA . PHE A 1 97 ? -15.178 1.036 4.367 1.00 93.88 97 PHE A CA 1
ATOM 715 C C . PHE A 1 97 ? -15.557 1.171 5.842 1.00 93.88 97 PHE A C 1
ATOM 717 O O . PHE A 1 97 ? -15.749 2.278 6.346 1.00 93.88 97 PHE A O 1
ATOM 724 N N . THR A 1 98 ? -15.615 0.037 6.537 1.00 93.19 98 THR A N 1
ATOM 725 C CA . THR A 1 98 ? -15.820 -0.033 7.987 1.00 93.19 98 THR A CA 1
ATOM 726 C C . THR A 1 98 ? -14.649 -0.749 8.644 1.00 93.19 98 THR A C 1
ATOM 728 O O . THR A 1 98 ? -14.038 -1.631 8.039 1.00 93.19 98 THR A O 1
ATOM 731 N N . TRP A 1 99 ? -14.346 -0.376 9.886 1.00 92.19 99 TRP A N 1
ATOM 732 C CA . TRP A 1 99 ? -13.425 -1.139 10.719 1.00 92.19 99 TRP A CA 1
ATOM 733 C C . TRP A 1 99 ? -14.036 -2.503 11.050 1.00 92.19 99 TRP A C 1
ATOM 735 O O . TRP A 1 99 ? -15.245 -2.603 11.278 1.00 92.19 99 TRP A O 1
ATOM 745 N N . LEU A 1 100 ? -13.195 -3.535 11.056 1.00 89.75 100 LEU A N 1
ATOM 746 C CA . LEU A 1 100 ? -13.550 -4.879 11.491 1.00 89.75 100 LEU A CA 1
ATOM 747 C C . LEU A 1 100 ? -12.717 -5.201 12.724 1.00 89.75 100 LEU A C 1
ATOM 749 O O . LEU A 1 100 ? -11.491 -5.099 12.681 1.00 89.75 100 LEU A O 1
ATOM 753 N N . GLU A 1 101 ? -13.384 -5.599 13.803 1.00 87.81 101 GLU A N 1
ATOM 754 C CA . GLU A 1 101 ? -12.673 -6.091 14.975 1.00 87.81 101 GLU A CA 1
ATOM 755 C C . GLU A 1 101 ? -11.982 -7.421 14.646 1.00 87.81 101 GLU A C 1
ATOM 757 O O . GLU A 1 101 ? -12.598 -8.284 14.005 1.00 87.81 101 GLU A O 1
ATOM 762 N N . PRO A 1 102 ? -10.713 -7.606 15.054 1.00 78.62 102 PRO A N 1
ATOM 763 C CA . PRO A 1 102 ? -10.036 -8.881 14.897 1.00 78.62 102 PRO A CA 1
ATOM 764 C C . PRO A 1 102 ? -10.827 -10.015 15.567 1.00 78.62 102 PRO A C 1
ATOM 766 O O . PRO A 1 102 ? -11.372 -9.817 16.657 1.00 78.62 102 PRO A O 1
ATOM 769 N N . PRO A 1 103 ? -10.894 -11.204 14.945 1.00 84.12 103 PRO A N 1
ATOM 770 C CA . PRO A 1 103 ? -11.494 -12.366 15.585 1.00 84.12 103 PRO A CA 1
ATOM 771 C C . PRO A 1 103 ? -10.717 -12.742 16.858 1.00 84.12 103 PRO A C 1
ATOM 773 O O . PRO A 1 103 ? -9.511 -12.502 16.947 1.00 84.12 103 PRO A O 1
ATOM 776 N N . ALA 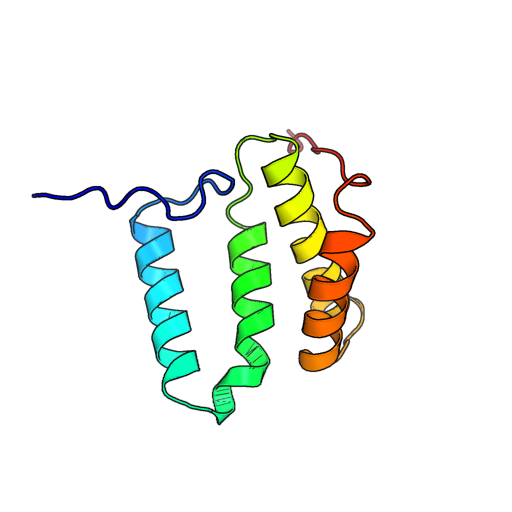A 1 104 ? -11.436 -13.307 17.830 1.00 78.12 104 ALA A N 1
ATOM 777 C CA . ALA A 1 104 ? -10.891 -13.781 19.104 1.00 78.12 104 ALA A CA 1
ATOM 778 C C . ALA A 1 104 ? -10.025 -15.041 18.956 1.00 78.12 104 ALA A C 1
ATOM 780 O O . ALA A 1 104 ? -10.305 -15.848 18.038 1.00 78.12 104 ALA A O 1
#

Radius of gyration: 14.54 Å; chains: 1; bounding box: 38×24×35 Å